Protein AF-A0A4R4KCA0-F1 (afdb_monomer_lite)

pLDDT: mean 76.76, std 15.81, range [30.42, 96.56]

Organism: NCBI:txid2070510

Structure (mmCIF, N/CA/C/O backbone):
data_AF-A0A4R4KCA0-F1
#
_entry.id   AF-A0A4R4KCA0-F1
#
loop_
_atom_site.group_PDB
_atom_site.id
_atom_site.type_symbol
_atom_site.label_atom_id
_atom_site.label_alt_id
_atom_site.label_comp_id
_atom_site.label_asym_id
_atom_site.label_entity_id
_atom_site.label_seq_id
_atom_site.pdbx_PDB_ins_code
_atom_site.Cartn_x
_atom_site.Cartn_y
_atom_site.Cartn_z
_atom_site.occupancy
_atom_site.B_iso_or_equiv
_atom_site.auth_seq_id
_atom_site.auth_comp_id
_atom_site.auth_asym_id
_atom_site.auth_atom_id
_atom_site.pdbx_PDB_model_num
ATOM 1 N N . MET A 1 1 ? -3.352 8.687 8.808 1.00 75.44 1 MET A N 1
ATOM 2 C CA . MET A 1 1 ? -3.328 7.420 8.035 1.00 75.44 1 MET A CA 1
ATOM 3 C C . MET A 1 1 ? -1.889 6.949 7.978 1.00 75.44 1 MET A C 1
ATOM 5 O O . MET A 1 1 ? -1.031 7.763 7.668 1.00 75.44 1 MET A O 1
ATOM 9 N N . LYS A 1 2 ? -1.632 5.688 8.313 1.00 79.56 2 LYS A N 1
ATOM 10 C CA . LYS A 1 2 ? -0.310 5.066 8.353 1.00 79.56 2 LYS A CA 1
ATOM 11 C C . LYS A 1 2 ? -0.279 3.910 7.359 1.00 79.56 2 LYS A C 1
ATOM 13 O O . LYS A 1 2 ? -1.236 3.145 7.279 1.00 79.56 2 LYS A O 1
ATOM 18 N N . MET A 1 3 ? 0.809 3.792 6.611 1.00 75.88 3 MET A N 1
ATOM 19 C CA . MET A 1 3 ? 1.072 2.621 5.778 1.00 75.88 3 MET A CA 1
ATOM 20 C C . MET A 1 3 ? 1.962 1.668 6.556 1.00 75.88 3 MET A C 1
ATOM 22 O O . MET A 1 3 ? 2.981 2.077 7.110 1.00 75.88 3 MET A O 1
ATOM 26 N N . VAL A 1 4 ? 1.562 0.407 6.601 1.00 76.94 4 VAL A N 1
ATOM 27 C CA . VAL A 1 4 ? 2.316 -0.673 7.219 1.00 76.94 4 VAL A CA 1
ATOM 28 C C . VAL A 1 4 ? 2.716 -1.626 6.105 1.00 76.94 4 VAL A C 1
ATOM 30 O O . VAL A 1 4 ? 1.864 -2.182 5.413 1.00 76.94 4 VAL A O 1
ATOM 33 N N . HIS A 1 5 ? 4.020 -1.774 5.892 1.00 70.38 5 HIS A N 1
ATOM 34 C CA . HIS A 1 5 ? 4.541 -2.742 4.938 1.00 70.38 5 HIS A CA 1
ATOM 35 C C . HIS A 1 5 ? 4.247 -4.156 5.448 1.00 70.38 5 HIS A C 1
ATOM 37 O O . HIS A 1 5 ? 4.691 -4.506 6.541 1.00 70.38 5 HIS A O 1
ATOM 43 N N . GLU A 1 6 ? 3.501 -4.955 4.681 1.00 79.31 6 GLU A N 1
ATOM 44 C CA . GLU A 1 6 ? 3.195 -6.337 5.067 1.00 79.31 6 GLU A CA 1
ATOM 45 C C . GLU A 1 6 ? 4.168 -7.317 4.416 1.00 79.31 6 GLU A C 1
ATOM 47 O O . GLU A 1 6 ? 4.755 -8.145 5.109 1.00 79.31 6 GLU A O 1
ATOM 52 N N . ALA A 1 7 ? 4.378 -7.214 3.101 1.00 77.12 7 ALA A N 1
ATOM 53 C CA . ALA A 1 7 ? 5.263 -8.123 2.382 1.00 77.12 7 ALA A CA 1
ATOM 54 C C . ALA A 1 7 ? 5.818 -7.509 1.092 1.00 77.12 7 ALA A C 1
ATOM 56 O O . ALA A 1 7 ? 5.113 -6.804 0.368 1.00 77.12 7 ALA A O 1
ATOM 57 N N . LEU A 1 8 ? 7.064 -7.866 0.781 1.00 73.75 8 LEU A N 1
ATOM 58 C CA . LEU A 1 8 ? 7.691 -7.674 -0.522 1.00 73.75 8 LEU A CA 1
ATOM 59 C C . LEU A 1 8 ? 8.134 -9.045 -1.025 1.00 73.75 8 LEU A C 1
ATOM 61 O O . LEU A 1 8 ? 8.929 -9.716 -0.367 1.00 73.75 8 LEU A O 1
ATOM 65 N N . VAL A 1 9 ? 7.617 -9.450 -2.179 1.00 79.31 9 VAL A N 1
ATOM 66 C CA . VAL A 1 9 ? 7.966 -10.708 -2.835 1.00 79.31 9 VAL A CA 1
ATOM 67 C C . VAL A 1 9 ? 8.645 -10.383 -4.157 1.00 79.31 9 VAL A C 1
ATOM 69 O O . VAL A 1 9 ? 8.120 -9.624 -4.971 1.00 79.31 9 VAL A O 1
ATOM 72 N N . ILE A 1 10 ? 9.833 -10.948 -4.353 1.00 72.06 10 ILE A N 1
ATOM 73 C CA . ILE A 1 10 ? 10.584 -10.864 -5.603 1.00 72.06 10 ILE A CA 1
ATOM 74 C C . ILE A 1 10 ? 10.604 -12.273 -6.180 1.00 72.06 10 ILE A C 1
ATOM 76 O O . ILE A 1 10 ? 11.304 -13.144 -5.662 1.00 72.06 10 ILE A O 1
ATOM 80 N N . GLU A 1 11 ? 9.809 -12.508 -7.219 1.00 71.88 11 GLU A N 1
ATOM 81 C CA . GLU A 1 11 ? 9.704 -13.829 -7.839 1.00 71.88 11 GLU A CA 1
ATOM 82 C C . GLU A 1 11 ? 10.810 -14.040 -8.885 1.00 71.88 11 GLU A C 1
ATOM 84 O O . GLU A 1 11 ? 11.547 -13.124 -9.269 1.00 71.88 11 GLU A O 1
ATOM 89 N N . HIS A 1 12 ? 10.982 -15.282 -9.335 1.00 60.25 12 HIS A N 1
ATOM 90 C CA . HIS A 1 12 ? 12.009 -15.631 -10.319 1.00 60.25 12 HIS A CA 1
ATOM 91 C C . HIS A 1 12 ? 11.668 -15.171 -11.751 1.00 60.25 12 HIS A C 1
ATOM 93 O O . HIS A 1 12 ? 12.564 -15.097 -12.587 1.00 60.25 12 HIS A O 1
ATOM 99 N N . ASP A 1 13 ? 10.413 -14.817 -12.033 1.00 66.44 13 ASP A N 1
ATOM 100 C CA . ASP A 1 13 ? 9.870 -14.466 -13.356 1.00 66.44 13 ASP A CA 1
ATOM 101 C C . ASP A 1 13 ? 9.941 -12.962 -13.693 1.00 66.44 13 ASP A C 1
ATOM 103 O O . ASP A 1 13 ? 9.205 -12.479 -14.548 1.00 66.44 13 ASP A O 1
ATOM 107 N N . LEU A 1 14 ? 10.832 -12.211 -13.038 1.00 66.75 14 LEU A N 1
ATOM 108 C CA . LEU A 1 14 ? 10.911 -10.748 -13.147 1.00 66.75 14 LEU A CA 1
ATOM 109 C C . LEU A 1 14 ? 9.692 -9.998 -12.574 1.00 66.75 14 LEU A C 1
ATOM 111 O O . LEU A 1 14 ? 9.576 -8.790 -12.780 1.00 66.75 14 LEU A O 1
ATOM 115 N N . GLU A 1 15 ? 8.847 -10.641 -11.769 1.00 77.94 15 GLU A N 1
ATOM 116 C CA . GLU A 1 15 ? 7.836 -9.944 -10.976 1.00 77.94 15 GLU A CA 1
ATOM 117 C C . GLU A 1 15 ? 8.423 -9.389 -9.670 1.00 77.94 15 GLU A C 1
ATOM 119 O O . GLU A 1 15 ? 9.258 -10.012 -9.001 1.00 77.94 15 GLU A O 1
ATOM 124 N N . LEU A 1 16 ? 7.965 -8.193 -9.309 1.00 76.19 16 LEU A N 1
ATOM 125 C CA . LEU A 1 16 ? 7.988 -7.666 -7.958 1.00 76.19 16 LEU A CA 1
ATOM 126 C C . LEU A 1 16 ? 6.541 -7.435 -7.526 1.00 76.19 16 LEU A C 1
ATOM 128 O O . LEU A 1 16 ? 5.800 -6.723 -8.199 1.00 76.19 16 LEU A O 1
ATOM 132 N N . SER A 1 17 ? 6.165 -8.021 -6.395 1.00 80.62 17 SER A N 1
ATOM 133 C CA . SER A 1 17 ? 4.851 -7.860 -5.782 1.00 80.62 17 SER A CA 1
ATOM 134 C C . SER A 1 17 ? 5.018 -7.254 -4.393 1.00 80.62 17 SER A C 1
ATOM 136 O O . SER A 1 17 ? 5.724 -7.806 -3.547 1.00 80.62 17 SER A O 1
ATOM 138 N N . GLN A 1 18 ? 4.372 -6.117 -4.137 1.00 75.50 18 GLN A N 1
ATOM 139 C CA . GLN A 1 18 ? 4.370 -5.475 -2.824 1.00 75.50 18 GLN A CA 1
ATOM 140 C C . GLN A 1 18 ? 2.956 -5.396 -2.271 1.00 75.50 18 GLN A C 1
ATOM 142 O O . GLN A 1 18 ? 2.030 -4.949 -2.944 1.00 75.50 18 GLN A O 1
ATOM 147 N N . THR A 1 19 ? 2.816 -5.802 -1.013 1.00 80.25 19 THR A N 1
ATOM 148 C CA . THR A 1 19 ? 1.573 -5.733 -0.257 1.00 80.25 19 THR A CA 1
ATOM 149 C C . THR A 1 19 ? 1.746 -4.794 0.930 1.00 80.25 19 THR A C 1
ATOM 151 O O . THR A 1 19 ? 2.637 -4.974 1.765 1.00 80.25 19 THR A O 1
ATOM 154 N N . VAL A 1 20 ? 0.883 -3.783 1.006 1.00 77.81 20 VAL A N 1
ATOM 155 C CA . VAL A 1 20 ? 0.836 -2.825 2.112 1.00 77.81 20 VAL A CA 1
ATOM 156 C C . VAL A 1 20 ? -0.544 -2.819 2.743 1.00 77.81 20 VAL A C 1
ATOM 158 O O . VAL A 1 20 ? -1.564 -2.861 2.051 1.00 77.81 20 VAL A O 1
ATOM 161 N N . ARG A 1 21 ? -0.580 -2.697 4.065 1.00 84.31 21 ARG A N 1
ATOM 162 C CA . ARG A 1 21 ? -1.801 -2.439 4.817 1.00 84.31 21 ARG A CA 1
ATOM 163 C C . ARG A 1 21 ? -1.905 -0.964 5.136 1.00 84.31 21 ARG A C 1
ATOM 165 O O . ARG A 1 21 ? -0.975 -0.346 5.651 1.00 84.31 21 ARG A O 1
ATOM 172 N N . ILE A 1 22 ? -3.060 -0.400 4.831 1.00 84.06 22 ILE A N 1
ATOM 173 C CA . ILE A 1 22 ? -3.405 0.970 5.166 1.00 84.06 22 ILE A CA 1
ATOM 174 C C . ILE A 1 22 ? -4.183 0.951 6.472 1.00 84.06 22 ILE A C 1
ATOM 176 O O . ILE A 1 22 ? -5.228 0.312 6.573 1.00 84.06 22 ILE A O 1
ATOM 180 N N . GLU A 1 23 ? -3.678 1.677 7.460 1.00 89.25 23 GLU A N 1
ATOM 181 C CA . GLU A 1 23 ? -4.298 1.823 8.769 1.00 89.25 23 GLU A CA 1
ATOM 182 C C . GLU A 1 23 ? -4.636 3.284 9.059 1.00 89.25 23 GLU A C 1
ATOM 184 O O . GLU A 1 23 ? -3.949 4.225 8.648 1.00 89.25 23 GLU A O 1
ATOM 189 N N . TYR A 1 24 ? -5.690 3.494 9.835 1.00 87.44 24 TYR A N 1
ATOM 190 C CA . TYR A 1 24 ? -6.096 4.815 10.291 1.00 87.44 24 TYR A CA 1
ATOM 191 C C . TYR A 1 24 ? -5.697 4.990 11.750 1.00 87.44 24 TYR A C 1
ATOM 193 O O . TYR A 1 24 ? -5.905 4.107 12.576 1.00 87.44 24 TYR A O 1
ATOM 201 N N . TRP A 1 25 ? -5.112 6.143 12.044 1.00 91.31 25 TRP A N 1
ATOM 202 C CA . TRP A 1 25 ? -4.547 6.503 13.339 1.00 91.31 25 TRP A CA 1
ATOM 203 C C . TRP A 1 25 ? -4.977 7.932 13.651 1.00 91.31 25 TRP A C 1
ATOM 205 O O . TRP A 1 25 ? -5.157 8.723 12.715 1.00 91.31 25 TRP A O 1
ATOM 215 N N . THR A 1 26 ? -5.150 8.251 14.931 1.00 90.12 26 THR A N 1
ATOM 216 C CA . THR A 1 26 ? -5.367 9.630 15.373 1.00 90.12 26 THR A CA 1
ATOM 217 C C . THR A 1 26 ? -4.110 10.460 15.138 1.00 90.12 26 THR A C 1
ATOM 219 O O . THR A 1 26 ? -2.995 9.931 15.127 1.00 90.12 26 THR A O 1
ATOM 222 N N . ASP A 1 27 ? -4.302 11.759 14.948 1.00 89.06 27 ASP A N 1
ATOM 223 C CA . ASP A 1 27 ? -3.208 12.724 14.928 1.00 89.06 27 ASP A CA 1
ATOM 224 C C . ASP A 1 27 ? -2.911 13.171 16.363 1.00 89.06 27 ASP A C 1
ATOM 226 O O . ASP A 1 27 ? -3.821 13.587 17.081 1.00 89.06 27 ASP A O 1
ATOM 230 N N . ASP A 1 28 ? -1.656 13.044 16.778 1.00 85.81 28 ASP A N 1
ATOM 231 C CA . ASP A 1 28 ? -1.132 13.575 18.033 1.00 85.81 28 ASP A CA 1
ATOM 232 C C . ASP A 1 28 ? -0.030 14.585 17.705 1.00 85.81 28 ASP A C 1
ATOM 234 O O . ASP A 1 28 ? 1.156 14.258 17.644 1.00 85.81 28 ASP A O 1
ATOM 238 N N . ASN A 1 29 ? -0.445 15.821 17.419 1.00 84.75 29 ASN A N 1
ATOM 239 C CA . ASN A 1 29 ? 0.443 16.946 17.118 1.00 84.75 29 ASN A CA 1
ATOM 240 C C . ASN A 1 29 ? 1.417 16.683 15.952 1.00 84.75 29 ASN A C 1
ATOM 242 O O . ASN A 1 29 ? 2.593 17.045 16.012 1.00 84.75 29 ASN A O 1
ATOM 246 N N . GLY A 1 30 ? 0.931 16.056 14.878 1.00 77.38 30 GLY A N 1
ATOM 247 C CA . GLY A 1 30 ? 1.734 15.703 13.709 1.00 77.38 30 GLY A CA 1
ATOM 248 C C . GLY A 1 30 ? 2.425 14.342 13.811 1.00 77.38 30 GLY A C 1
ATOM 249 O O . GLY A 1 30 ? 3.101 13.942 12.862 1.00 77.38 30 GLY A O 1
ATOM 250 N N . ALA A 1 31 ? 2.251 13.615 14.919 1.00 82.06 31 ALA A N 1
ATOM 251 C CA . ALA A 1 31 ? 2.683 12.231 15.078 1.00 82.06 31 ALA A CA 1
ATOM 252 C C . ALA A 1 31 ? 1.491 11.260 15.066 1.00 82.06 31 ALA A C 1
ATOM 254 O O . ALA A 1 31 ? 0.338 11.631 15.286 1.00 82.06 31 ALA A O 1
ATOM 255 N N . PHE A 1 32 ? 1.766 9.979 14.807 1.00 86.81 32 PHE A N 1
ATOM 256 C CA . PHE A 1 32 ? 0.745 8.938 14.923 1.00 86.81 32 PHE A CA 1
ATOM 257 C C . PHE A 1 32 ? 0.445 8.652 16.397 1.00 86.81 32 PHE A C 1
ATOM 259 O O . PHE A 1 32 ? 1.335 8.211 17.120 1.00 86.81 32 PHE A O 1
ATOM 266 N N . GLY A 1 33 ? -0.808 8.876 16.804 1.00 90.12 33 GLY A N 1
ATOM 267 C CA . GLY A 1 33 ? -1.305 8.599 18.152 1.00 90.12 33 GLY A CA 1
ATOM 268 C C . GLY A 1 33 ? -1.766 7.151 18.322 1.00 90.12 33 GLY A C 1
ATOM 269 O O . GLY A 1 33 ? -0.970 6.223 18.235 1.00 90.12 33 GLY A O 1
ATOM 270 N N . VAL A 1 34 ? -3.063 6.943 18.556 1.00 91.38 34 VAL A N 1
ATOM 271 C CA . VAL A 1 34 ? -3.667 5.610 18.726 1.00 91.38 34 VAL A CA 1
ATOM 272 C C . VAL A 1 34 ? -4.322 5.120 17.426 1.00 91.38 34 VAL A C 1
ATOM 274 O O . VAL A 1 34 ? -4.781 5.946 16.624 1.00 91.38 34 VAL A O 1
ATOM 277 N N . PRO A 1 35 ? -4.422 3.799 17.189 1.00 91.75 35 PRO A N 1
ATOM 278 C CA . PRO A 1 35 ? -5.233 3.264 16.099 1.00 91.75 35 PRO A CA 1
ATOM 279 C C . PRO A 1 35 ? -6.674 3.777 16.190 1.00 91.75 35 PRO A C 1
ATOM 281 O O . PRO A 1 35 ? -7.288 3.770 17.257 1.00 91.75 35 PRO A O 1
ATOM 284 N N . ILE A 1 36 ? -7.253 4.212 15.067 1.00 89.88 36 ILE A N 1
ATOM 285 C CA . ILE A 1 36 ? -8.578 4.855 15.067 1.00 89.88 36 ILE A CA 1
ATOM 286 C C . ILE A 1 36 ? -9.675 3.905 15.576 1.00 89.88 36 ILE A C 1
ATOM 288 O O . ILE A 1 36 ? -10.661 4.345 16.161 1.00 89.88 36 ILE A O 1
ATOM 292 N N . ALA A 1 37 ? -9.507 2.597 15.351 1.00 89.12 37 ALA A N 1
ATOM 293 C CA . ALA A 1 37 ? -10.442 1.584 15.822 1.00 89.12 37 ALA A CA 1
ATOM 294 C C . ALA A 1 37 ? -10.483 1.552 17.358 1.00 89.12 37 ALA A C 1
ATOM 296 O O . ALA A 1 37 ? -11.567 1.584 17.937 1.00 89.12 37 ALA A O 1
ATOM 297 N N . GLU A 1 38 ? -9.310 1.590 17.996 1.00 92.38 38 GLU A N 1
ATOM 298 C CA . GLU A 1 38 ? -9.167 1.659 19.454 1.00 92.38 38 GLU A CA 1
ATOM 299 C C . GLU A 1 38 ? -9.692 2.991 20.001 1.00 92.38 38 GLU A C 1
ATOM 301 O O . GLU A 1 38 ? -10.396 3.009 21.010 1.00 92.38 38 GLU A O 1
ATOM 306 N N . TYR A 1 39 ? -9.436 4.099 19.294 1.00 92.81 39 TYR A N 1
ATOM 307 C CA . TYR A 1 39 ? -10.004 5.404 19.636 1.00 92.81 39 TYR A CA 1
ATOM 308 C C . TYR A 1 39 ? -11.537 5.367 19.686 1.00 92.81 39 TYR A C 1
ATOM 310 O O . TYR A 1 39 ? -12.133 5.856 20.644 1.00 92.81 39 TYR A O 1
ATOM 318 N N . PHE A 1 40 ? -12.197 4.776 18.684 1.00 92.31 40 PHE A N 1
ATOM 319 C CA . PHE A 1 40 ? -13.659 4.681 18.682 1.00 92.31 40 PHE A CA 1
ATOM 320 C C . PHE A 1 40 ? -14.194 3.784 19.796 1.00 92.31 40 PHE A C 1
ATOM 322 O O . PHE A 1 40 ? -15.235 4.101 20.373 1.00 92.31 40 PHE A O 1
ATOM 329 N N . ASP A 1 41 ? -13.499 2.695 20.121 1.00 92.25 41 ASP A N 1
ATOM 330 C CA . ASP A 1 41 ? -13.904 1.813 21.214 1.00 92.25 41 ASP A CA 1
ATOM 331 C C . ASP A 1 41 ? -13.825 2.528 22.567 1.00 92.25 41 ASP A C 1
ATOM 333 O O . ASP A 1 41 ? -14.802 2.499 23.323 1.00 92.25 41 ASP A O 1
ATOM 337 N N . ALA A 1 42 ? -12.736 3.261 22.814 1.00 93.00 42 ALA A N 1
ATOM 338 C CA . ALA A 1 42 ? -12.519 4.028 24.038 1.00 93.00 42 ALA A CA 1
ATOM 339 C C . ALA A 1 42 ? -13.372 5.308 24.143 1.00 93.00 42 ALA A C 1
ATOM 341 O O . ALA A 1 42 ? -13.543 5.844 25.235 1.00 93.00 42 ALA A O 1
ATOM 342 N N . ASN A 1 43 ? -13.923 5.821 23.038 1.00 91.75 43 ASN A N 1
ATOM 343 C CA . ASN A 1 43 ? -14.667 7.078 23.056 1.00 91.75 43 ASN A CA 1
ATOM 344 C C . ASN A 1 43 ? -16.074 6.898 23.661 1.00 91.75 43 ASN A C 1
ATOM 346 O O . ASN A 1 43 ? -16.969 6.320 23.042 1.00 91.75 43 ASN A O 1
ATOM 350 N N . GLU A 1 44 ? -16.283 7.420 24.868 1.00 95.31 44 GLU A N 1
ATOM 351 C CA . GLU A 1 44 ? -17.555 7.338 25.604 1.00 95.31 44 GLU A CA 1
ATOM 352 C C . GLU A 1 44 ? -18.663 8.238 25.035 1.00 95.31 44 GLU A C 1
ATOM 354 O O . GLU A 1 44 ? -19.840 8.028 25.317 1.00 95.31 44 GLU A O 1
ATOM 359 N N . THR A 1 45 ? -18.311 9.222 24.203 1.00 95.12 45 THR A N 1
ATOM 360 C CA . THR A 1 45 ? -19.281 10.159 23.607 1.00 95.12 45 THR A CA 1
ATOM 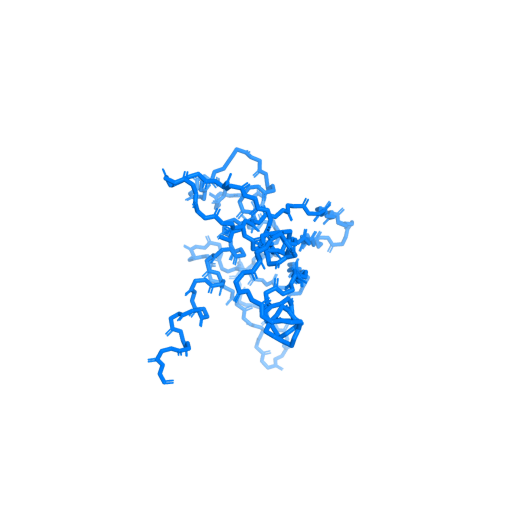361 C C . THR A 1 45 ? -20.003 9.585 22.386 1.00 95.12 45 THR A C 1
ATOM 363 O O . THR A 1 45 ? -21.008 10.141 21.945 1.00 95.12 45 THR A O 1
ATOM 366 N N . LEU A 1 46 ? -19.507 8.473 21.831 1.00 92.81 46 LEU A N 1
ATOM 367 C CA . LEU A 1 46 ? -20.108 7.801 20.683 1.00 92.81 46 LEU A CA 1
ATOM 368 C C . LEU A 1 46 ? -21.083 6.712 21.132 1.00 92.81 46 LEU A C 1
ATOM 370 O O . LEU A 1 46 ? -20.742 5.844 21.938 1.00 92.81 46 LEU A O 1
ATOM 374 N N . SER A 1 47 ? -22.270 6.688 20.527 1.00 96.56 47 SER A N 1
ATOM 375 C CA . SER A 1 47 ? -23.198 5.568 20.676 1.00 96.56 47 SER A CA 1
ATOM 376 C C . SER A 1 47 ? -22.633 4.287 20.053 1.00 96.56 47 SER A C 1
ATOM 378 O O . SER A 1 47 ? -21.794 4.331 19.150 1.00 96.56 47 SER A O 1
ATOM 380 N N . THR A 1 48 ? -23.138 3.124 20.472 1.00 95.31 48 THR A N 1
ATOM 381 C CA . THR A 1 48 ? -22.737 1.821 19.910 1.00 95.31 48 THR A CA 1
ATOM 382 C C . THR A 1 48 ? -22.870 1.777 18.383 1.00 95.31 48 THR A C 1
ATOM 384 O O . THR A 1 48 ? -21.984 1.276 17.691 1.00 95.31 48 THR A O 1
ATOM 387 N N . GLU A 1 49 ? -23.937 2.360 17.834 1.00 95.38 49 GLU A N 1
ATOM 388 C CA . GLU A 1 49 ? -24.163 2.435 16.386 1.00 95.38 49 GLU A CA 1
ATOM 389 C C . GLU A 1 49 ? -23.164 3.360 15.683 1.00 95.38 49 GLU A C 1
ATOM 391 O O . GLU A 1 49 ? -22.678 3.044 14.596 1.00 95.38 49 GLU A O 1
ATOM 396 N N . GLN A 1 50 ? -22.826 4.499 16.297 1.00 93.50 50 GLN A N 1
ATOM 397 C CA . GLN A 1 50 ? -21.802 5.401 15.770 1.00 93.50 50 GLN A CA 1
ATOM 398 C C . GLN A 1 50 ? -20.433 4.722 15.765 1.00 93.50 50 GLN A C 1
ATOM 400 O O . GLN A 1 50 ? -19.753 4.770 14.744 1.00 93.50 50 GLN A O 1
ATOM 405 N N . LYS A 1 51 ? -20.068 4.011 16.840 1.00 94.44 51 LYS A N 1
ATOM 406 C CA . LYS A 1 51 ? -18.832 3.216 16.893 1.00 94.44 51 LYS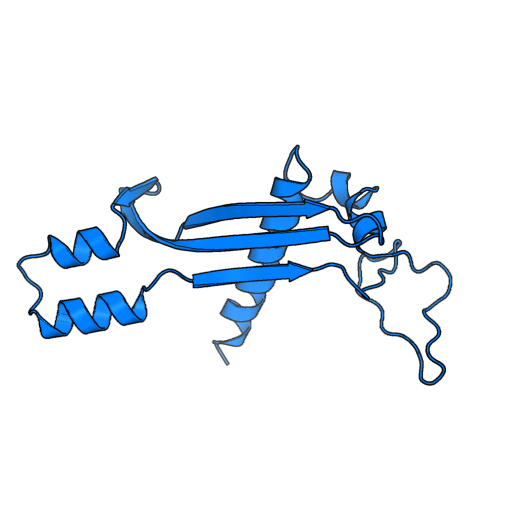 A CA 1
ATOM 407 C C . LYS A 1 51 ? -18.790 2.178 15.775 1.00 94.44 51 LYS A C 1
ATOM 409 O O . LYS A 1 51 ? -17.784 2.076 15.080 1.00 94.44 51 LYS A O 1
ATOM 414 N N . ALA A 1 52 ? -19.875 1.431 15.566 1.00 91.75 52 ALA A N 1
ATOM 415 C CA . ALA A 1 52 ? -19.942 0.410 14.522 1.00 91.75 52 ALA A CA 1
ATOM 416 C C . ALA A 1 52 ? -19.770 1.003 13.113 1.00 91.75 52 ALA A C 1
ATOM 418 O O . ALA A 1 52 ? -18.945 0.515 12.339 1.00 91.75 52 ALA A O 1
ATOM 419 N N . ARG A 1 53 ? -20.487 2.091 12.796 1.00 92.56 53 ARG A N 1
ATOM 420 C CA . ARG A 1 53 ? -20.363 2.774 11.496 1.00 92.56 53 ARG A CA 1
ATOM 421 C C . ARG A 1 53 ? -18.968 3.352 11.279 1.00 92.56 53 ARG A C 1
ATOM 423 O O . ARG A 1 53 ? -18.390 3.136 10.218 1.00 92.56 53 ARG A O 1
ATOM 430 N N . SER A 1 54 ? -18.409 4.030 12.280 1.00 90.06 54 SER A N 1
ATOM 431 C CA . SER A 1 54 ? -17.068 4.611 12.184 1.00 90.06 54 SER A CA 1
ATOM 432 C C . SER A 1 54 ? -16.000 3.531 12.007 1.00 90.06 54 SER A C 1
ATOM 434 O O . SER A 1 54 ? -15.150 3.648 11.129 1.00 90.06 54 SER A O 1
ATOM 436 N N . LYS A 1 55 ? -16.071 2.421 12.751 1.00 91.31 55 LYS A N 1
ATOM 437 C CA . LYS A 1 55 ? -15.136 1.297 12.572 1.00 91.31 55 LYS A CA 1
ATOM 438 C C . LYS A 1 55 ? -15.242 0.650 11.192 1.00 91.31 55 LYS A C 1
ATOM 440 O O . LYS A 1 55 ? -14.219 0.276 10.631 1.00 91.31 55 LYS A O 1
ATOM 445 N N . ALA A 1 56 ? -16.446 0.552 10.627 1.00 89.69 56 ALA A N 1
ATOM 446 C CA . ALA A 1 56 ? -16.622 0.061 9.262 1.00 89.69 56 ALA A CA 1
ATOM 447 C C . ALA A 1 56 ? -16.014 1.024 8.227 1.00 89.69 56 ALA A C 1
ATOM 449 O O . ALA A 1 56 ? -15.313 0.589 7.318 1.00 89.69 56 ALA A O 1
ATOM 450 N N . GLN A 1 57 ? -16.236 2.331 8.385 1.00 87.81 57 GLN A N 1
ATOM 451 C CA . GLN A 1 57 ? -15.711 3.352 7.47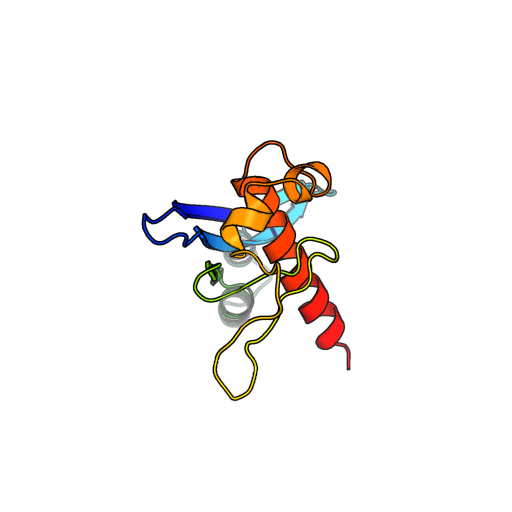6 1.00 87.81 57 GLN A CA 1
ATOM 452 C C . GLN A 1 57 ? -14.179 3.436 7.493 1.00 87.81 57 GLN A C 1
ATOM 454 O O . GLN A 1 57 ? -13.567 3.647 6.448 1.00 87.81 57 GLN A O 1
ATOM 459 N N . TYR A 1 58 ? -13.568 3.286 8.667 1.00 87.81 58 TYR A N 1
ATOM 460 C CA . TYR A 1 58 ? -12.121 3.378 8.853 1.00 87.81 58 TYR A CA 1
ATOM 461 C C . TYR A 1 58 ? -11.465 2.011 9.079 1.00 87.81 58 TYR A C 1
ATOM 463 O O . TYR A 1 58 ? -10.443 1.904 9.761 1.00 87.81 58 TYR A O 1
ATOM 471 N N . SER A 1 59 ? -12.059 0.956 8.523 1.00 86.88 59 SER A N 1
ATOM 472 C CA . SER A 1 59 ? -11.480 -0.380 8.585 1.00 86.88 59 SER A CA 1
ATOM 473 C C . SER A 1 59 ? -10.160 -0.415 7.800 1.00 86.88 59 SER A C 1
ATOM 475 O O . SER A 1 59 ? -10.107 0.122 6.685 1.00 86.88 59 SER A O 1
ATOM 477 N N . PRO A 1 60 ? -9.086 -1.012 8.352 1.00 87.94 60 PRO A N 1
ATOM 478 C CA . PRO A 1 60 ? -7.861 -1.228 7.602 1.00 87.94 60 PRO A CA 1
ATOM 479 C C . PRO A 1 60 ? -8.124 -2.036 6.335 1.00 87.94 60 PRO A C 1
ATOM 481 O O . PRO A 1 60 ? -8.958 -2.940 6.317 1.00 87.94 60 PRO A O 1
ATOM 484 N N . PHE A 1 61 ? -7.378 -1.741 5.279 1.00 85.75 61 PHE A N 1
ATOM 485 C CA . PHE A 1 61 ? -7.443 -2.510 4.043 1.00 85.75 61 PHE A CA 1
ATOM 486 C C . PHE A 1 61 ? -6.050 -2.724 3.474 1.00 85.75 61 PHE A C 1
ATOM 488 O O . PHE A 1 61 ? -5.142 -1.916 3.674 1.00 85.75 61 PHE A O 1
ATOM 495 N N . THR A 1 62 ? -5.908 -3.809 2.729 1.00 86.06 62 THR A N 1
ATOM 496 C CA . THR A 1 62 ? -4.657 -4.175 2.077 1.00 86.06 62 THR A CA 1
ATOM 497 C C . THR A 1 62 ? -4.705 -3.787 0.603 1.00 86.06 62 THR A C 1
ATOM 499 O O . THR A 1 62 ? -5.742 -3.887 -0.062 1.00 86.06 62 THR A O 1
ATOM 502 N N . ARG A 1 63 ? -3.577 -3.308 0.083 1.00 78.88 63 ARG A N 1
ATOM 503 C CA . ARG A 1 63 ? -3.348 -3.083 -1.343 1.00 78.88 63 ARG A CA 1
ATOM 504 C C . ARG A 1 63 ? -2.123 -3.862 -1.771 1.00 78.88 63 ARG A C 1
ATOM 506 O O . ARG A 1 63 ? -1.091 -3.801 -1.109 1.00 78.88 63 ARG A O 1
ATOM 513 N N . THR A 1 64 ? -2.257 -4.538 -2.901 1.00 81.19 64 THR A N 1
ATOM 514 C CA . THR A 1 64 ? -1.161 -5.243 -3.552 1.00 81.19 64 THR A CA 1
ATOM 515 C C . THR A 1 64 ? -0.930 -4.613 -4.914 1.00 81.19 64 THR A C 1
ATOM 517 O O . THR A 1 64 ? -1.879 -4.433 -5.678 1.00 81.19 64 THR A O 1
ATOM 520 N N . ALA A 1 65 ? 0.318 -4.258 -5.193 1.00 75.88 65 ALA A N 1
ATOM 521 C CA . ALA A 1 65 ? 0.782 -3.817 -6.498 1.00 75.88 65 ALA A CA 1
ATOM 522 C C . ALA A 1 65 ? 1.799 -4.836 -7.020 1.00 75.88 65 ALA A C 1
ATOM 524 O O . ALA A 1 65 ? 2.623 -5.330 -6.250 1.00 75.88 65 ALA A O 1
ATOM 525 N N . SER A 1 66 ? 1.722 -5.147 -8.310 1.00 79.81 66 SER A N 1
ATOM 526 C CA . SER A 1 66 ? 2.609 -6.090 -8.989 1.00 79.81 66 SER A CA 1
ATOM 527 C C . SER A 1 66 ? 3.148 -5.449 -10.259 1.00 79.81 66 SER A C 1
ATOM 529 O O . SER A 1 66 ? 2.383 -4.825 -10.993 1.00 79.81 66 SER A O 1
ATOM 531 N N . THR A 1 67 ? 4.438 -5.640 -10.531 1.00 77.69 67 THR A N 1
ATOM 532 C CA . THR A 1 67 ? 5.079 -5.222 -11.787 1.00 77.69 67 THR A CA 1
ATOM 533 C C . THR A 1 67 ? 4.887 -6.239 -12.917 1.00 77.69 67 THR A C 1
ATOM 535 O O . THR A 1 67 ? 5.465 -6.092 -13.996 1.00 77.69 67 THR A O 1
ATOM 538 N N . ARG A 1 68 ? 4.143 -7.329 -12.682 1.00 82.00 68 ARG A N 1
ATOM 539 C CA . ARG A 1 68 ? 3.952 -8.401 -13.665 1.00 82.00 68 ARG A CA 1
ATOM 540 C C . ARG A 1 68 ? 3.240 -7.865 -14.906 1.00 82.00 68 ARG A C 1
ATOM 542 O O . ARG A 1 68 ? 2.139 -7.332 -14.823 1.00 82.00 68 ARG A O 1
ATOM 549 N N . GLY A 1 69 ? 3.856 -8.085 -16.065 1.00 76.38 69 GLY A N 1
ATOM 550 C CA . GLY A 1 69 ? 3.286 -7.731 -17.366 1.00 76.38 69 GLY A CA 1
ATOM 551 C C . GLY A 1 69 ? 3.393 -6.252 -17.737 1.00 76.38 69 GLY A C 1
ATOM 552 O O . GLY A 1 69 ? 2.959 -5.892 -18.826 1.00 76.38 69 GLY A O 1
ATOM 553 N N . TYR A 1 70 ? 3.989 -5.410 -16.888 1.00 82.69 70 TYR A N 1
ATOM 554 C CA . TYR A 1 70 ? 4.215 -4.002 -17.196 1.00 82.69 70 TYR A CA 1
ATOM 555 C C . TYR A 1 70 ? 5.614 -3.773 -17.767 1.00 82.69 70 TYR A C 1
ATOM 557 O O . TYR A 1 70 ? 6.619 -4.309 -17.286 1.00 82.69 70 TYR A O 1
ATOM 565 N N . MET A 1 71 ? 5.666 -2.935 -18.796 1.00 86.81 71 MET A N 1
ATOM 566 C CA . MET A 1 71 ? 6.889 -2.489 -19.449 1.00 86.81 71 MET A CA 1
ATOM 567 C C . MET A 1 71 ? 6.997 -0.972 -19.307 1.00 86.81 71 MET A C 1
ATOM 569 O O . MET A 1 71 ? 5.987 -0.270 -19.293 1.00 86.81 71 MET A O 1
ATOM 573 N N . ILE A 1 72 ? 8.223 -0.469 -19.200 1.00 84.69 72 ILE A N 1
ATOM 574 C CA . ILE A 1 72 ? 8.531 0.946 -18.984 1.00 84.69 72 ILE A CA 1
ATOM 575 C C . ILE A 1 72 ? 9.409 1.454 -20.124 1.00 84.69 72 ILE A C 1
ATOM 577 O O . ILE A 1 72 ? 10.351 0.770 -20.535 1.00 84.69 72 ILE A O 1
ATOM 581 N N . ASN A 1 73 ? 9.147 2.677 -20.588 1.00 84.50 73 ASN A N 1
ATOM 582 C CA . ASN A 1 73 ? 10.115 3.432 -21.375 1.00 84.50 73 ASN A CA 1
ATOM 583 C C . ASN A 1 73 ? 11.212 3.965 -20.433 1.00 84.50 73 ASN A C 1
ATOM 585 O O . ASN A 1 73 ? 10.932 4.857 -19.633 1.00 84.50 73 ASN A O 1
ATOM 589 N N . PRO A 1 74 ? 12.462 3.477 -20.505 1.00 79.12 74 PRO A N 1
ATOM 590 C CA . PRO A 1 74 ? 13.503 3.861 -19.552 1.00 79.12 74 PRO A CA 1
ATOM 591 C C . PRO A 1 74 ? 13.920 5.336 -19.655 1.00 79.12 74 PRO A C 1
ATOM 593 O O . PRO A 1 74 ? 14.495 5.864 -18.708 1.00 79.12 74 PRO A O 1
ATOM 596 N N . ALA A 1 75 ? 13.647 6.009 -20.779 1.00 79.88 75 ALA A N 1
ATOM 597 C CA . ALA A 1 75 ? 13.983 7.419 -20.960 1.00 79.88 75 ALA A CA 1
ATOM 598 C C . ALA A 1 75 ? 12.985 8.362 -20.271 1.00 79.88 75 ALA A C 1
ATOM 600 O O . ALA A 1 75 ? 13.379 9.441 -19.832 1.00 79.88 75 ALA A O 1
ATOM 601 N N . THR A 1 76 ? 11.706 7.976 -20.188 1.00 75.19 76 THR A N 1
ATOM 602 C CA . THR A 1 76 ? 10.640 8.822 -19.617 1.00 75.19 76 THR A CA 1
ATOM 603 C C . THR A 1 76 ? 10.096 8.306 -18.286 1.00 75.19 76 THR A C 1
ATOM 605 O O . THR A 1 76 ? 9.573 9.090 -17.502 1.00 75.19 76 THR A O 1
ATOM 608 N N . GLY A 1 77 ? 10.246 7.010 -18.003 1.00 74.31 77 GLY A N 1
ATOM 609 C CA . GLY A 1 77 ? 9.656 6.340 -16.843 1.00 74.31 77 GLY A CA 1
ATOM 610 C C . GLY A 1 77 ? 8.185 5.949 -17.026 1.00 74.31 77 GLY A C 1
ATOM 611 O O . GLY A 1 77 ? 7.582 5.435 -16.089 1.00 74.31 77 GLY A O 1
ATOM 612 N N . ASP A 1 78 ? 7.604 6.164 -18.209 1.00 78.81 78 ASP A N 1
ATOM 613 C CA . ASP A 1 78 ? 6.190 5.878 -18.455 1.00 78.81 78 ASP A CA 1
ATOM 614 C C . ASP A 1 78 ? 5.929 4.382 -18.658 1.00 78.81 78 ASP A C 1
ATOM 616 O O . ASP A 1 78 ? 6.693 3.693 -19.342 1.00 78.81 78 ASP A O 1
ATOM 620 N N . ILE A 1 79 ? 4.795 3.903 -18.131 1.00 82.62 79 ILE A N 1
ATOM 621 C CA . ILE A 1 79 ? 4.248 2.584 -18.470 1.00 82.62 79 ILE A CA 1
ATOM 622 C C . ILE A 1 79 ? 3.826 2.597 -19.934 1.00 82.62 79 ILE A C 1
ATOM 624 O O . ILE A 1 79 ? 2.997 3.408 -20.351 1.00 82.62 79 ILE A O 1
ATOM 628 N N . VAL A 1 80 ? 4.365 1.658 -20.703 1.00 87.31 80 VAL A N 1
ATOM 629 C CA . VAL A 1 80 ? 4.027 1.470 -22.111 1.00 87.31 80 VAL A CA 1
ATOM 630 C C . VAL A 1 80 ? 3.128 0.254 -22.287 1.00 87.31 80 VAL A C 1
ATOM 632 O O . VAL A 1 80 ? 3.262 -0.758 -21.601 1.00 87.31 80 VAL A O 1
ATOM 635 N N . GLN A 1 81 ? 2.196 0.371 -23.226 1.00 86.69 81 GLN A N 1
ATOM 636 C CA . GLN A 1 81 ? 1.295 -0.707 -23.616 1.00 86.69 81 GLN A CA 1
ATOM 637 C C . GLN A 1 81 ? 1.813 -1.374 -24.895 1.00 86.69 81 GLN A C 1
ATOM 639 O O . GLN A 1 81 ? 2.477 -0.703 -25.694 1.00 86.69 81 GLN A O 1
ATOM 644 N N . PRO A 1 82 ? 1.530 -2.669 -25.100 1.00 90.44 82 PRO A N 1
ATOM 645 C CA . PRO A 1 82 ? 1.834 -3.313 -26.366 1.00 90.44 82 PRO A CA 1
ATOM 646 C C . PRO A 1 82 ? 0.940 -2.760 -27.486 1.00 90.44 82 PRO A C 1
ATOM 648 O O . PRO A 1 82 ? -0.166 -2.273 -27.238 1.00 90.44 82 PRO A O 1
ATOM 651 N N . ASP A 1 83 ? 1.416 -2.851 -28.724 1.00 90.38 83 ASP A N 1
ATOM 652 C CA . ASP A 1 83 ? 0.622 -2.582 -29.921 1.00 90.38 83 ASP A CA 1
ATOM 653 C C . ASP A 1 83 ? -0.420 -3.689 -30.194 1.00 90.38 83 ASP A C 1
ATOM 655 O O . ASP A 1 83 ? -0.520 -4.682 -29.469 1.00 90.38 83 ASP A O 1
ATOM 659 N N . GLU A 1 84 ? -1.210 -3.539 -31.264 1.00 90.94 84 GLU A N 1
ATOM 660 C CA . GLU A 1 84 ? -2.231 -4.525 -31.661 1.00 90.94 84 GLU A CA 1
ATOM 661 C C . GLU A 1 84 ? -1.650 -5.915 -31.990 1.00 90.94 84 GLU A C 1
ATOM 663 O O . GLU A 1 84 ? -2.375 -6.909 -31.960 1.00 90.94 84 GLU A O 1
ATOM 668 N N . ALA A 1 85 ? -0.348 -6.000 -32.281 1.00 92.56 85 ALA A N 1
ATOM 669 C CA . ALA A 1 85 ? 0.368 -7.244 -32.540 1.00 92.56 85 ALA A CA 1
ATOM 670 C C . ALA A 1 85 ? 1.042 -7.825 -31.279 1.00 92.56 85 ALA A C 1
ATOM 672 O O . ALA A 1 85 ? 1.664 -8.886 -31.356 1.00 92.56 85 ALA A O 1
ATOM 673 N N . GLY A 1 86 ? 0.904 -7.171 -30.121 1.00 88.75 86 GLY A N 1
ATOM 674 C CA . GLY A 1 86 ? 1.489 -7.603 -28.853 1.00 88.75 86 GLY A CA 1
ATOM 675 C C . GLY A 1 86 ? 2.946 -7.176 -28.648 1.00 88.75 86 GLY A C 1
ATOM 676 O O . GLY A 1 86 ? 3.573 -7.629 -27.689 1.00 88.75 86 GLY A O 1
ATOM 677 N N . ASN A 1 87 ? 3.502 -6.329 -29.518 1.00 91.31 87 ASN A N 1
ATOM 678 C CA . ASN A 1 87 ? 4.878 -5.856 -29.395 1.00 91.31 87 ASN A CA 1
ATOM 679 C C . ASN A 1 87 ? 4.934 -4.587 -28.551 1.00 91.31 87 ASN A C 1
ATOM 681 O O . ASN A 1 87 ? 4.132 -3.670 -28.712 1.00 91.31 87 ASN A O 1
ATOM 685 N N . TYR A 1 88 ? 5.925 -4.510 -27.670 1.00 90.50 88 TYR A N 1
ATOM 686 C CA . TYR A 1 88 ? 6.216 -3.286 -26.934 1.00 90.50 88 TYR A CA 1
ATOM 687 C C . TYR A 1 88 ? 7.116 -2.359 -27.760 1.00 90.50 88 TYR A C 1
ATOM 689 O O . TYR A 1 88 ? 7.896 -2.850 -28.583 1.00 90.50 88 TYR A O 1
ATOM 697 N N . PRO A 1 89 ? 7.065 -1.034 -27.523 1.00 92.38 89 PRO A N 1
ATOM 698 C CA . PRO A 1 89 ? 7.994 -0.094 -28.139 1.00 92.38 89 PRO A CA 1
ATOM 699 C C . PRO A 1 89 ? 9.456 -0.523 -27.954 1.00 92.38 89 PRO A C 1
ATOM 701 O O . PRO A 1 89 ? 9.837 -1.032 -26.894 1.00 92.38 89 PRO A O 1
ATOM 704 N N . GLU A 1 90 ? 10.289 -0.309 -28.971 1.00 91.44 90 GLU A N 1
ATOM 705 C CA . GLU A 1 90 ? 11.706 -0.675 -28.918 1.00 91.44 90 GLU A CA 1
ATOM 706 C C . GLU A 1 90 ? 12.419 0.006 -27.737 1.00 91.44 90 GLU A C 1
ATOM 708 O O . GLU A 1 90 ? 12.195 1.181 -27.445 1.00 91.44 90 GLU A O 1
ATOM 713 N N . GLY A 1 91 ? 13.267 -0.747 -27.030 1.00 88.00 91 GLY A N 1
ATOM 714 C CA . GLY A 1 91 ? 13.989 -0.256 -25.852 1.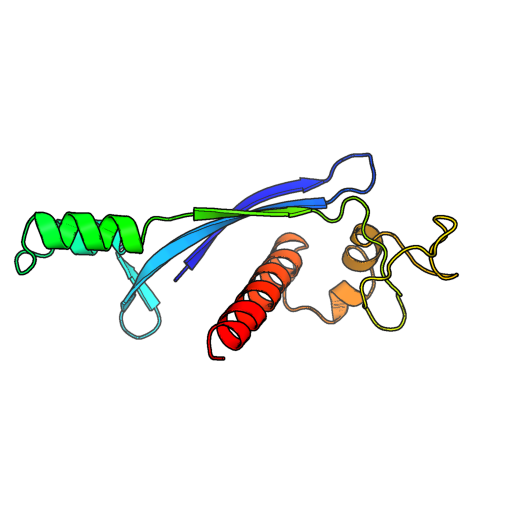00 88.00 91 GLY A CA 1
ATOM 715 C C . GLY A 1 91 ? 13.176 -0.247 -24.553 1.00 88.00 91 GLY A C 1
ATOM 716 O O . GLY A 1 91 ? 13.723 0.105 -23.509 1.00 88.00 91 GLY A O 1
ATOM 717 N N . SER A 1 92 ? 11.907 -0.666 -24.583 1.00 89.44 92 SER A N 1
ATOM 718 C CA . SER A 1 92 ? 11.121 -0.867 -23.362 1.00 89.44 92 SER A CA 1
ATOM 719 C C . SER A 1 92 ? 11.733 -1.969 -22.500 1.00 89.44 92 SER A C 1
ATOM 721 O O . SER A 1 92 ? 12.138 -3.019 -23.004 1.00 89.44 92 SER A O 1
ATOM 723 N N . VAL A 1 93 ? 11.765 -1.755 -21.188 1.00 88.44 93 VAL A N 1
ATOM 724 C CA . VAL A 1 93 ? 12.297 -2.720 -20.216 1.00 88.44 93 VAL A CA 1
ATOM 725 C C . VAL A 1 93 ? 11.198 -3.177 -19.258 1.00 88.44 93 VAL A C 1
ATOM 727 O O . VAL A 1 93 ? 10.265 -2.412 -19.012 1.00 88.44 93 VAL A O 1
ATOM 730 N N . PRO A 1 94 ? 11.288 -4.388 -18.676 1.00 87.88 94 PR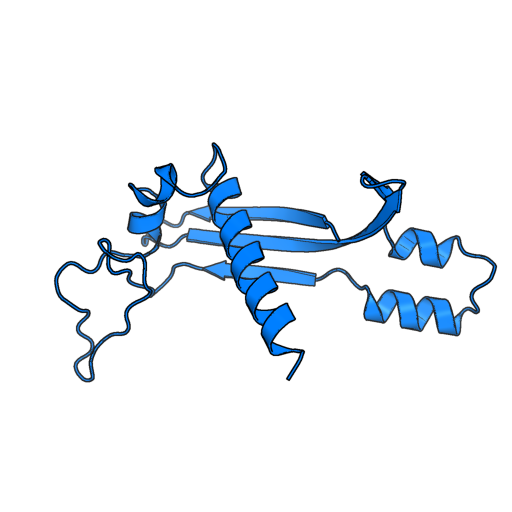O A N 1
ATOM 731 C CA . PRO A 1 94 ? 10.364 -4.803 -17.626 1.00 87.88 94 PRO A CA 1
ATOM 732 C C . PRO A 1 94 ? 10.342 -3.786 -16.488 1.00 87.88 94 PRO A C 1
ATOM 734 O O . PRO A 1 94 ? 11.401 -3.336 -16.044 1.00 87.88 94 PRO A O 1
ATOM 737 N N . GLU A 1 95 ? 9.156 -3.455 -15.980 1.00 80.88 95 GLU A N 1
ATOM 738 C CA . GLU A 1 95 ? 9.001 -2.445 -14.930 1.00 80.88 95 GLU A CA 1
ATOM 739 C C . GLU A 1 95 ? 9.878 -2.750 -13.702 1.00 80.88 95 GLU A C 1
ATOM 741 O O . GLU A 1 95 ? 10.554 -1.866 -13.179 1.00 80.88 95 GLU A O 1
ATOM 746 N N . ARG A 1 96 ? 9.989 -4.024 -13.301 1.00 78.75 96 ARG A N 1
ATOM 747 C CA . ARG A 1 96 ? 10.915 -4.438 -12.234 1.00 78.75 96 ARG A CA 1
ATOM 748 C C . ARG A 1 96 ? 12.360 -4.026 -12.520 1.00 78.75 96 ARG A C 1
ATOM 750 O O . ARG A 1 96 ? 13.058 -3.586 -11.613 1.00 78.75 96 ARG A O 1
ATOM 757 N N . MET A 1 97 ? 12.831 -4.209 -13.752 1.00 78.25 97 MET A N 1
ATOM 758 C CA . MET A 1 97 ? 14.200 -3.852 -14.133 1.00 78.25 97 MET A CA 1
ATOM 759 C C . MET A 1 97 ? 14.403 -2.338 -14.106 1.00 78.25 97 MET A C 1
ATOM 761 O O . MET A 1 97 ? 15.460 -1.878 -13.677 1.00 78.25 97 MET A O 1
ATOM 765 N N . ALA A 1 98 ? 13.389 -1.562 -14.497 1.00 76.75 98 ALA A N 1
ATOM 766 C CA . ALA A 1 98 ? 13.407 -0.110 -14.351 1.00 76.75 98 ALA A CA 1
ATOM 767 C C . ALA A 1 98 ? 13.551 0.299 -12.870 1.00 76.75 98 ALA A C 1
ATOM 769 O O . ALA A 1 98 ? 14.399 1.127 -12.547 1.00 76.75 98 ALA A O 1
ATOM 770 N N . TRP A 1 99 ? 12.824 -0.358 -11.959 1.00 69.38 99 TRP A N 1
ATOM 771 C CA . TRP A 1 99 ? 12.905 -0.100 -10.512 1.00 69.38 99 TRP A CA 1
ATOM 772 C C . TRP A 1 99 ? 14.208 -0.548 -9.855 1.00 69.38 99 TRP A C 1
ATOM 774 O O . TRP A 1 99 ? 14.691 0.101 -8.928 1.00 69.38 99 TRP A O 1
ATOM 784 N N . LEU A 1 100 ? 14.790 -1.648 -10.329 1.00 68.88 100 LEU A N 1
ATOM 785 C CA . LEU A 1 100 ? 16.103 -2.114 -9.884 1.00 68.88 100 LEU A CA 1
ATOM 786 C C . LEU A 1 100 ? 17.262 -1.289 -10.477 1.00 68.88 100 LEU A C 1
ATOM 788 O O . LEU A 1 100 ? 18.402 -1.482 -10.058 1.00 68.88 100 LEU A O 1
ATOM 792 N N . SER A 1 101 ? 16.993 -0.395 -11.437 1.00 66.88 101 SER A N 1
ATOM 793 C CA . SER A 1 101 ? 17.985 0.449 -12.119 1.00 66.88 101 SER A CA 1
ATOM 794 C C . SER A 1 101 ? 17.758 1.948 -11.850 1.00 66.88 101 SER A C 1
ATOM 796 O O . SER A 1 101 ? 17.175 2.312 -10.839 1.00 66.88 101 SER A O 1
ATOM 798 N N . VAL A 1 102 ? 18.265 2.830 -12.720 1.00 50.50 102 VAL A N 1
ATOM 799 C CA . VAL A 1 102 ? 18.550 4.270 -12.517 1.00 50.50 102 VAL A CA 1
ATOM 800 C C . VAL A 1 102 ? 17.378 5.132 -11.995 1.00 50.50 102 VAL A C 1
ATOM 802 O O . VAL A 1 102 ? 17.626 6.157 -11.364 1.00 50.50 102 VAL A O 1
ATOM 805 N N . LEU A 1 103 ? 16.106 4.721 -12.115 1.00 53.28 103 LEU A N 1
ATOM 806 C CA . LEU A 1 103 ? 14.996 5.403 -11.410 1.00 53.28 103 LEU A CA 1
ATOM 807 C C . LEU A 1 103 ? 15.132 5.329 -9.876 1.00 53.28 103 LEU A C 1
ATOM 809 O O . LEU A 1 103 ? 14.610 6.182 -9.158 1.00 53.28 103 LEU A O 1
ATOM 813 N N . ALA A 1 104 ? 15.897 4.360 -9.374 1.00 49.16 104 ALA A N 1
ATOM 814 C CA . ALA A 1 104 ? 16.285 4.227 -7.982 1.00 49.16 104 ALA A CA 1
ATOM 815 C C . ALA A 1 104 ? 17.073 5.433 -7.440 1.00 49.16 104 ALA A C 1
ATOM 817 O O . ALA A 1 104 ? 17.063 5.637 -6.230 1.00 49.16 104 ALA A O 1
ATOM 818 N N . GLU A 1 105 ? 17.747 6.218 -8.282 1.00 50.34 105 GLU A N 1
ATOM 819 C CA . GLU A 1 105 ? 18.490 7.407 -7.836 1.00 50.34 105 GLU A CA 1
ATOM 820 C C . GLU A 1 105 ? 17.575 8.626 -7.618 1.00 50.34 105 GLU A C 1
ATOM 822 O O . GLU A 1 105 ? 17.932 9.532 -6.869 1.00 50.34 105 GLU A O 1
ATOM 827 N N . ASN A 1 106 ? 16.375 8.632 -8.218 1.00 54.44 106 ASN A N 1
ATOM 828 C CA . ASN A 1 106 ? 15.449 9.773 -8.208 1.00 54.44 106 ASN A CA 1
ATOM 829 C C . ASN A 1 106 ? 14.219 9.589 -7.299 1.00 54.44 106 ASN A C 1
ATOM 831 O O . ASN A 1 106 ? 13.491 10.555 -7.061 1.00 54.44 106 ASN A O 1
ATOM 835 N N . VAL A 1 107 ? 13.963 8.378 -6.790 1.00 53.69 107 VAL A N 1
ATOM 836 C CA . VAL A 1 107 ? 12.873 8.115 -5.833 1.00 53.69 107 VAL A CA 1
ATOM 837 C C . VAL A 1 107 ? 13.425 8.085 -4.402 1.00 53.69 107 VAL A C 1
ATOM 839 O O . VAL A 1 107 ? 14.353 7.316 -4.143 1.00 53.69 107 VAL A O 1
ATOM 842 N N . PRO A 1 108 ? 12.867 8.876 -3.459 1.00 53.28 108 PRO A N 1
ATOM 843 C CA . PRO A 1 108 ? 13.299 8.877 -2.062 1.00 53.28 108 PRO A CA 1
ATOM 844 C C . PRO A 1 108 ? 13.231 7.478 -1.430 1.00 53.28 108 PRO A C 1
ATOM 846 O O . PRO A 1 108 ? 12.211 6.798 -1.545 1.00 53.28 108 PRO A O 1
ATOM 849 N N . GLY A 1 109 ? 14.295 7.076 -0.730 1.00 56.09 109 GLY A N 1
ATOM 850 C CA . GLY A 1 109 ? 14.389 5.801 -0.012 1.00 56.09 109 GLY A CA 1
ATOM 851 C C . GLY A 1 109 ? 15.695 5.057 -0.300 1.00 56.09 109 GLY A C 1
ATOM 852 O O . GLY A 1 109 ? 16.174 5.050 -1.433 1.00 56.09 109 GLY A O 1
ATOM 853 N N . ASP A 1 110 ? 16.269 4.412 0.715 1.00 58.09 110 ASP A N 1
ATOM 854 C CA . ASP A 1 110 ? 17.538 3.681 0.577 1.00 58.09 110 ASP A CA 1
ATOM 855 C C . ASP A 1 110 ? 17.303 2.230 0.134 1.00 58.09 110 ASP A C 1
ATOM 857 O O . ASP A 1 110 ? 18.094 1.661 -0.622 1.00 58.09 110 ASP A O 1
ATOM 861 N N . ALA A 1 111 ? 16.178 1.635 0.549 1.00 65.06 111 ALA A N 1
ATOM 862 C CA . ALA A 1 111 ? 15.797 0.275 0.198 1.00 65.06 111 ALA A CA 1
ATOM 863 C C . ALA A 1 111 ? 14.763 0.234 -0.939 1.00 65.06 111 ALA A C 1
ATOM 865 O O . ALA A 1 111 ? 13.927 1.123 -1.099 1.00 65.06 111 ALA A O 1
ATOM 866 N N . LEU A 1 112 ? 14.768 -0.859 -1.709 1.00 64.31 112 LEU A N 1
ATOM 867 C CA . LEU A 1 112 ? 13.772 -1.121 -2.756 1.00 64.31 112 LEU A CA 1
ATOM 868 C C . LEU A 1 112 ? 12.332 -1.055 -2.215 1.00 64.31 112 LEU A C 1
ATOM 870 O O . LEU A 1 112 ? 11.445 -0.545 -2.889 1.00 64.31 112 LEU A O 1
ATOM 874 N N . SER A 1 113 ? 12.107 -1.507 -0.978 1.00 64.75 113 SER A N 1
ATOM 875 C CA . SER A 1 113 ? 10.808 -1.429 -0.302 1.00 64.75 113 SER A CA 1
ATOM 876 C C . SER A 1 113 ? 10.288 0.001 -0.160 1.00 64.75 113 SER A C 1
ATOM 878 O O . SER A 1 113 ? 9.093 0.224 -0.346 1.00 64.75 113 SER A O 1
ATOM 880 N N . ASP A 1 114 ? 11.169 0.959 0.136 1.00 63.34 114 ASP A N 1
ATOM 881 C CA . ASP A 1 114 ? 10.808 2.360 0.377 1.00 63.34 114 ASP A CA 1
ATOM 882 C C . ASP A 1 114 ? 10.383 3.040 -0.926 1.00 63.34 114 ASP A C 1
ATOM 884 O O . ASP A 1 114 ? 9.395 3.775 -0.973 1.00 63.34 114 ASP A O 1
ATOM 888 N N . LYS A 1 115 ? 11.081 2.705 -2.013 1.00 65.12 115 LYS A N 1
ATOM 889 C CA . LYS A 1 115 ? 10.807 3.217 -3.359 1.00 65.12 115 LYS A CA 1
ATOM 890 C C . LYS A 1 115 ? 9.460 2.728 -3.884 1.00 65.12 115 LYS A C 1
ATOM 892 O O . LYS A 1 115 ? 8.700 3.509 -4.450 1.00 65.12 115 LYS A O 1
ATOM 897 N N . VAL A 1 116 ? 9.120 1.461 -3.637 1.00 65.38 116 VAL A N 1
ATOM 898 C CA . VAL A 1 116 ? 7.816 0.911 -4.045 1.00 65.38 116 VAL A CA 1
ATOM 899 C C . VAL A 1 116 ? 6.679 1.465 -3.171 1.00 65.38 116 VAL A C 1
ATOM 901 O O . VAL A 1 116 ? 5.616 1.803 -3.695 1.00 65.38 116 VAL A O 1
ATOM 904 N N . ILE A 1 117 ? 6.917 1.710 -1.874 1.00 66.00 117 ILE A N 1
ATOM 905 C CA . ILE A 1 117 ? 5.951 2.414 -1.010 1.00 66.00 117 ILE A CA 1
ATOM 906 C C . ILE A 1 117 ? 5.662 3.820 -1.553 1.00 66.00 117 ILE A C 1
ATOM 908 O O . ILE A 1 117 ? 4.497 4.219 -1.608 1.00 66.00 117 ILE A O 1
ATOM 912 N N . ALA A 1 118 ? 6.680 4.559 -2.005 1.00 64.56 118 ALA A N 1
ATOM 913 C CA . ALA A 1 118 ? 6.500 5.894 -2.577 1.00 64.56 118 ALA A CA 1
ATOM 914 C C . ALA A 1 118 ? 5.571 5.900 -3.812 1.00 64.56 118 ALA A C 1
ATOM 916 O O . ALA A 1 118 ? 4.775 6.824 -3.980 1.00 64.56 118 ALA A O 1
ATOM 917 N N . LEU A 1 119 ? 5.585 4.845 -4.632 1.00 60.03 119 LEU A N 1
ATOM 918 C CA . LEU A 1 119 ? 4.689 4.698 -5.790 1.00 60.03 119 LEU A CA 1
ATOM 919 C C . LEU A 1 119 ? 3.258 4.364 -5.398 1.00 60.03 119 LEU A C 1
ATOM 921 O O . LEU A 1 119 ? 2.303 4.895 -5.975 1.00 60.03 119 LEU A O 1
ATOM 925 N N . ILE A 1 120 ? 3.086 3.502 -4.396 1.00 64.56 120 ILE A N 1
ATOM 926 C CA . ILE A 1 120 ? 1.759 3.228 -3.846 1.00 64.56 120 ILE A CA 1
ATOM 927 C C . ILE A 1 120 ? 1.173 4.531 -3.287 1.00 64.56 120 ILE A C 1
ATOM 929 O O . ILE A 1 120 ? 0.018 4.853 -3.554 1.00 64.56 120 ILE A O 1
ATOM 933 N N . VAL A 1 121 ? 1.981 5.357 -2.618 1.00 64.94 121 VAL A N 1
ATOM 934 C CA . VAL A 1 121 ? 1.566 6.700 -2.186 1.00 64.94 121 VAL A CA 1
ATOM 935 C C . VAL A 1 121 ? 1.202 7.592 -3.367 1.00 64.94 121 VAL A C 1
ATOM 937 O O . VAL A 1 121 ? 0.153 8.233 -3.334 1.00 64.94 121 VAL A O 1
ATOM 940 N N . GLN A 1 122 ? 2.031 7.644 -4.410 1.00 62.81 122 GLN A N 1
ATOM 941 C CA . GLN A 1 122 ? 1.795 8.495 -5.577 1.00 62.81 122 GLN A CA 1
ATOM 942 C C . GLN A 1 122 ? 0.509 8.107 -6.322 1.00 62.81 122 GLN A C 1
ATOM 944 O O . GLN A 1 122 ? -0.296 8.985 -6.647 1.00 62.81 122 GLN A O 1
ATOM 949 N N . SER A 1 123 ? 0.272 6.808 -6.524 1.00 57.97 123 SER A N 1
ATOM 950 C CA . SER A 1 123 ? -0.957 6.271 -7.129 1.00 57.97 123 SER A CA 1
ATOM 951 C C . SER A 1 123 ? -2.193 6.496 -6.246 1.00 57.97 123 SER A C 1
ATOM 953 O O . SER A 1 123 ? -3.279 6.810 -6.740 1.00 57.97 123 SER A O 1
ATOM 955 N N . MET A 1 124 ? -2.044 6.436 -4.919 1.00 61.22 124 MET A N 1
ATOM 956 C CA . MET A 1 124 ? -3.107 6.806 -3.980 1.00 61.22 124 MET A CA 1
ATOM 957 C C . MET A 1 124 ? -3.394 8.316 -3.981 1.00 61.22 124 MET A C 1
ATOM 959 O O . MET A 1 124 ? -4.558 8.718 -3.908 1.00 61.22 124 MET A O 1
ATOM 963 N N . GLY A 1 125 ? -2.363 9.157 -4.091 1.00 57.06 125 GLY A N 1
ATOM 964 C CA . GLY A 1 125 ? -2.476 10.615 -4.147 1.00 57.06 125 GLY A CA 1
ATOM 965 C C . GLY A 1 125 ? -3.187 11.108 -5.409 1.00 57.06 125 GLY A C 1
ATOM 966 O O . GLY A 1 125 ? -4.045 11.989 -5.332 1.00 57.06 125 GLY A O 1
ATOM 967 N N . THR A 1 126 ? -2.922 10.479 -6.556 1.00 49.16 126 THR A N 1
ATOM 968 C CA . THR A 1 126 ? -3.638 10.758 -7.815 1.00 49.16 126 THR A CA 1
ATOM 969 C C . THR A 1 126 ? -5.112 10.345 -7.746 1.00 49.16 126 THR A C 1
ATOM 971 O O . THR A 1 126 ? -5.977 11.072 -8.233 1.00 49.16 126 THR A O 1
ATOM 974 N N . MET A 1 127 ? -5.453 9.249 -7.058 1.00 40.31 127 MET A N 1
ATOM 975 C CA . MET A 1 127 ? -6.857 8.877 -6.825 1.00 40.31 127 MET A CA 1
ATOM 976 C C . MET A 1 127 ? -7.596 9.833 -5.875 1.00 40.31 127 MET A C 1
ATOM 978 O O . MET A 1 127 ? -8.788 10.079 -6.061 1.00 40.31 127 MET A O 1
ATOM 982 N N . ALA A 1 128 ? -6.919 10.390 -4.866 1.00 38.25 128 ALA A N 1
ATOM 983 C CA . ALA A 1 128 ? -7.513 11.396 -3.981 1.00 38.25 128 ALA A CA 1
ATOM 984 C C . ALA A 1 128 ? -7.811 12.715 -4.719 1.00 38.25 128 ALA A C 1
ATOM 986 O O . ALA A 1 128 ? -8.805 13.374 -4.412 1.00 38.25 128 ALA A O 1
ATOM 987 N N . ALA A 1 129 ? -6.997 13.064 -5.722 1.00 33.75 129 ALA A N 1
ATOM 988 C CA . ALA A 1 129 ? -7.255 14.184 -6.624 1.00 33.75 129 ALA A CA 1
ATOM 989 C C . ALA A 1 129 ? -8.432 13.905 -7.581 1.00 33.75 129 ALA A C 1
ATOM 991 O O . ALA A 1 129 ? -9.289 14.767 -7.756 1.00 33.75 129 ALA A O 1
ATOM 992 N N . ASN A 1 130 ? -8.549 12.681 -8.109 1.00 33.53 130 ASN A N 1
ATOM 993 C CA . ASN A 1 130 ? -9.630 12.292 -9.029 1.00 33.53 130 ASN A CA 1
ATOM 994 C C . ASN A 1 130 ? -10.995 12.039 -8.359 1.00 33.53 130 ASN A C 1
ATOM 996 O O . ASN A 1 130 ? -12.000 11.940 -9.051 1.00 33.53 130 ASN A O 1
ATOM 1000 N N . LYS A 1 131 ? -11.067 11.966 -7.023 1.00 30.42 131 LYS A N 1
ATOM 1001 C CA . LYS A 1 131 ? -12.338 11.948 -6.268 1.00 30.42 131 LYS A CA 1
ATOM 1002 C C . LYS A 1 131 ? -12.894 13.346 -5.951 1.00 30.42 131 LYS A C 1
ATOM 1004 O O . LYS A 1 131 ? -13.895 13.445 -5.246 1.00 30.42 131 LYS A O 1
ATOM 1009 N N . ARG A 1 132 ? -12.242 14.419 -6.420 1.00 32.38 132 ARG A N 1
ATOM 1010 C CA . ARG A 1 132 ? -12.711 15.814 -6.292 1.00 32.38 132 ARG A CA 1
ATOM 1011 C C . ARG A 1 132 ? -13.350 16.369 -7.577 1.00 32.38 132 ARG A C 1
ATOM 1013 O O . ARG A 1 132 ? -13.481 17.585 -7.690 1.00 32.38 132 ARG A O 1
ATOM 1020 N N . LEU A 1 133 ? -13.740 15.502 -8.512 1.00 30.45 133 LEU A N 1
ATOM 1021 C CA . LEU A 1 133 ? -14.531 15.851 -9.696 1.00 30.45 133 LEU A CA 1
ATOM 1022 C C . LEU A 1 133 ? -15.950 15.295 -9.568 1.00 30.45 133 LEU A C 1
ATOM 1024 O O . LEU A 1 133 ? -16.072 14.119 -9.155 1.00 30.45 133 LEU A O 1
#

Radius of gyration: 19.27 Å; chains: 1; bounding box: 43×33×58 Å

Secondary structure (DSSP, 8-state):
-EEEEEEEEE-TTS-EEEEEEEE-EEEETTEEEEEHHHHHHH-TTS-HHHHHHHHHHT--EEEEEE-TT-EE-TTT--EE---TTSPPPTT-EEHHHHHHTGGGGTSS-SSHHHHHHHHHHHHHHHHHHHTT-

Foldseek 3Di:
DDKDWDDWDCDPVLKIKTKIKDFDADDDPNDG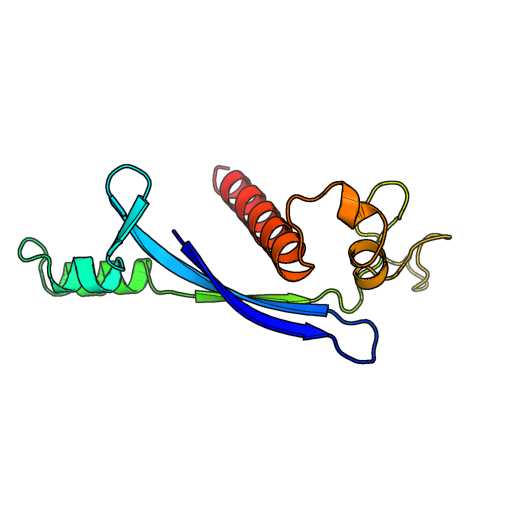DGGVLVVLVPDPVDDPVRSVVSCVVRPIDMDMDMLPPWWAQLVPRDTFAADPVRHTPPNIDRNSVSLVDDVVVVADDDDSNNSVVVVVVVVVVVVVVVVVD

Sequence (133 aa):
MKMVHEALVIEHDLELSQTVRIEYWTDDNGAFGVPIAEYFDANETLSTEQKARSKAQYSPFTRTASTRGYMINPATGDIVQPDEAGNYPEGSVPERMAWLSVLAENVPGDALSDKVIALIVQSMGTMAANKRL